Protein AF-A0A7C2XL46-F1 (afdb_monomer_lite)

pLDDT: mean 77.71, std 15.62, range [38.38, 93.62]

Structure (mmCIF, N/CA/C/O backbone):
data_AF-A0A7C2XL46-F1
#
_entry.id   AF-A0A7C2XL46-F1
#
loop_
_atom_site.group_PDB
_atom_site.id
_atom_site.type_symbol
_atom_site.label_atom_id
_atom_site.label_alt_id
_atom_site.label_comp_id
_atom_site.label_asym_id
_atom_site.label_entity_id
_atom_site.label_seq_id
_atom_site.pdbx_PDB_ins_code
_atom_site.Cartn_x
_atom_site.Cartn_y
_atom_site.Cartn_z
_atom_site.occupancy
_atom_site.B_iso_or_equiv
_atom_site.auth_seq_id
_atom_site.auth_comp_id
_atom_site.auth_asym_id
_atom_site.auth_atom_id
_atom_site.pdbx_PDB_model_num
ATOM 1 N N . MET A 1 1 ? 2.179 -7.484 9.267 1.00 72.44 1 MET A N 1
ATOM 2 C CA . MET A 1 1 ? 2.490 -7.123 7.868 1.00 72.44 1 MET A CA 1
ATOM 3 C C . MET A 1 1 ? 1.185 -7.055 7.101 1.00 72.44 1 MET A C 1
ATOM 5 O O . MET A 1 1 ? 0.339 -7.907 7.351 1.00 72.44 1 MET A O 1
ATOM 9 N N . LEU A 1 2 ? 0.996 -6.052 6.242 1.00 82.69 2 LEU A N 1
ATOM 10 C CA . LEU A 1 2 ? -0.116 -6.043 5.290 1.00 82.69 2 LEU A CA 1
ATOM 11 C C . LEU A 1 2 ? 0.367 -6.663 3.980 1.00 82.69 2 LEU A C 1
ATOM 13 O O . LEU A 1 2 ? 1.384 -6.235 3.435 1.00 82.69 2 LEU A O 1
ATOM 17 N N . GLU A 1 3 ? -0.357 -7.671 3.504 1.00 84.81 3 GLU A N 1
ATOM 18 C CA . GLU A 1 3 ? -0.112 -8.288 2.203 1.00 84.81 3 GLU A CA 1
ATOM 19 C C . GLU A 1 3 ? -0.846 -7.494 1.116 1.00 84.81 3 GLU A C 1
ATOM 21 O O . GLU A 1 3 ? -2.031 -7.182 1.250 1.00 84.81 3 GLU A O 1
ATOM 26 N N . VAL A 1 4 ? -0.137 -7.172 0.038 1.00 80.56 4 VAL A N 1
ATOM 27 C CA . VAL A 1 4 ? -0.6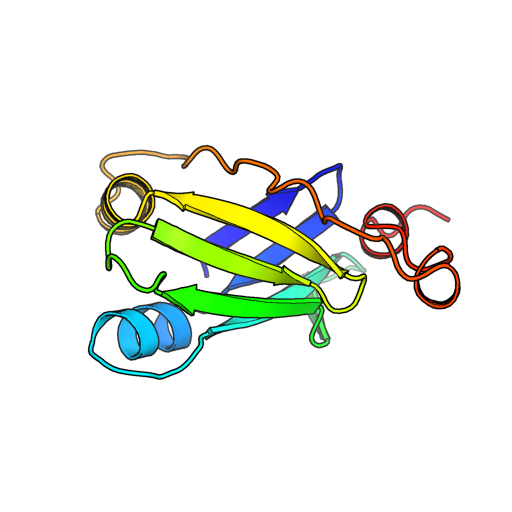52 -6.434 -1.114 1.00 80.56 4 VAL A CA 1
ATOM 28 C C . VAL A 1 4 ? -0.513 -7.330 -2.340 1.00 80.56 4 VAL A C 1
ATOM 30 O O . VAL A 1 4 ? 0.596 -7.627 -2.778 1.00 80.56 4 VAL A O 1
ATOM 33 N N . ARG A 1 5 ? -1.644 -7.783 -2.888 1.00 82.56 5 ARG A N 1
ATOM 34 C CA . ARG A 1 5 ? -1.681 -8.632 -4.087 1.00 82.56 5 ARG A CA 1
ATOM 35 C C . ARG A 1 5 ? -2.066 -7.806 -5.300 1.00 82.56 5 ARG A C 1
ATOM 37 O O . ARG A 1 5 ? -3.175 -7.280 -5.351 1.00 82.56 5 ARG A O 1
ATOM 44 N N . ILE A 1 6 ? -1.165 -7.711 -6.272 1.00 78.25 6 ILE A N 1
ATOM 45 C CA . ILE A 1 6 ? -1.356 -6.915 -7.489 1.00 78.25 6 ILE A CA 1
ATOM 46 C C . ILE A 1 6 ? -0.871 -7.738 -8.682 1.00 78.25 6 ILE A C 1
ATOM 48 O O . ILE A 1 6 ? 0.268 -8.190 -8.679 1.00 78.25 6 ILE A O 1
ATOM 52 N N . HIS A 1 7 ? -1.731 -7.953 -9.685 1.00 74.38 7 HIS A N 1
ATOM 53 C CA . HIS A 1 7 ? -1.422 -8.693 -10.924 1.00 74.38 7 HIS A CA 1
ATOM 54 C C . HIS A 1 7 ? -0.585 -9.980 -10.728 1.00 74.38 7 HIS A C 1
ATOM 56 O O . HIS A 1 7 ? 0.322 -10.266 -11.503 1.00 74.38 7 HIS A O 1
ATOM 62 N N . GLY A 1 8 ? -0.877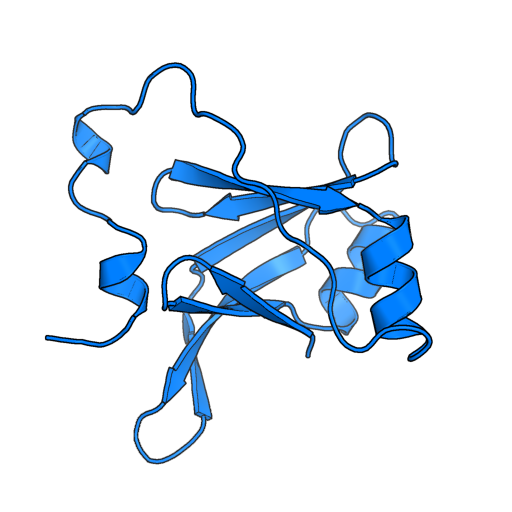 -10.760 -9.680 1.00 68.00 8 GLY A N 1
ATOM 63 C CA . GLY A 1 8 ? -0.183 -12.021 -9.378 1.00 68.00 8 GLY A CA 1
ATOM 64 C C . GLY A 1 8 ? 1.103 -11.888 -8.553 1.00 68.00 8 GLY A C 1
ATOM 65 O O . GLY A 1 8 ? 1.584 -12.891 -8.033 1.00 68.00 8 GLY A O 1
ATOM 66 N N . ALA A 1 9 ? 1.628 -10.678 -8.348 1.00 73.12 9 ALA A N 1
ATOM 67 C CA . ALA A 1 9 ? 2.715 -10.436 -7.409 1.00 73.12 9 ALA A CA 1
ATOM 68 C C . ALA A 1 9 ? 2.190 -10.311 -5.974 1.00 73.12 9 ALA A C 1
ATOM 70 O O . ALA A 1 9 ? 1.149 -9.693 -5.723 1.00 73.12 9 ALA A O 1
ATOM 71 N N . THR A 1 10 ? 2.944 -10.873 -5.026 1.00 82.75 10 THR A N 1
ATOM 72 C CA . THR A 1 10 ? 2.679 -10.723 -3.592 1.00 82.75 10 THR A CA 1
ATOM 73 C C . THR A 1 10 ? 3.716 -9.784 -2.992 1.00 82.75 10 THR A C 1
ATOM 75 O O . THR A 1 10 ? 4.906 -10.094 -2.910 1.00 82.75 10 THR A O 1
ATOM 78 N N . LEU A 1 11 ? 3.251 -8.608 -2.594 1.00 83.56 11 LEU A N 1
ATOM 79 C CA . LEU A 1 11 ? 4.044 -7.565 -1.967 1.00 83.56 11 LEU A CA 1
ATOM 80 C C . LEU A 1 11 ? 3.652 -7.430 -0.493 1.00 83.56 11 LEU A C 1
ATOM 82 O O . LEU A 1 11 ? 2.594 -7.887 -0.056 1.00 83.56 11 LEU A O 1
ATOM 86 N N . ALA A 1 12 ? 4.509 -6.774 0.272 1.00 86.06 12 ALA A N 1
ATOM 87 C CA . ALA A 1 12 ? 4.345 -6.540 1.691 1.00 86.06 12 ALA A CA 1
ATOM 88 C C . ALA A 1 12 ? 4.591 -5.080 2.041 1.00 86.06 12 ALA A C 1
ATOM 90 O O . ALA A 1 12 ? 5.525 -4.461 1.539 1.00 86.06 12 ALA A O 1
ATOM 91 N N . ILE A 1 13 ? 3.801 -4.567 2.979 1.00 88.44 13 ILE A N 1
ATOM 92 C CA . ILE A 1 13 ? 4.109 -3.334 3.702 1.00 88.44 13 ILE A CA 1
ATOM 93 C C . ILE A 1 13 ? 4.186 -3.680 5.187 1.00 88.44 13 ILE A C 1
ATOM 95 O O . ILE A 1 13 ? 3.297 -4.344 5.746 1.00 88.44 13 ILE A O 1
ATOM 99 N N . ARG A 1 14 ? 5.268 -3.257 5.845 1.00 86.81 14 ARG A N 1
ATOM 100 C CA . ARG A 1 14 ? 5.421 -3.449 7.289 1.00 86.81 14 ARG A CA 1
ATOM 101 C C . ARG A 1 14 ? 4.391 -2.614 8.031 1.00 86.81 14 ARG A C 1
ATOM 103 O O . ARG A 1 14 ? 4.068 -1.496 7.644 1.00 86.81 14 ARG A O 1
ATOM 110 N N . TYR A 1 15 ? 3.853 -3.184 9.104 1.00 85.56 15 TYR A N 1
ATOM 111 C CA . TYR A 1 15 ? 2.824 -2.499 9.879 1.00 85.56 15 TYR A CA 1
ATOM 112 C C . TYR A 1 15 ? 3.385 -1.259 10.585 1.00 85.56 15 TYR A C 1
ATOM 114 O O . TYR A 1 15 ? 2.719 -0.233 10.608 1.00 85.56 15 TYR A O 1
ATOM 122 N N . GLU A 1 16 ? 4.613 -1.339 11.104 1.00 85.69 16 GLU A N 1
ATOM 123 C CA . GLU A 1 16 ? 5.303 -0.215 11.749 1.00 85.69 16 GLU A CA 1
ATOM 124 C C . GLU A 1 16 ? 5.491 0.972 10.792 1.00 85.69 16 GLU A C 1
ATOM 126 O O . GLU A 1 16 ? 5.006 2.060 11.092 1.00 85.69 16 GLU A O 1
ATOM 131 N N . ASP A 1 17 ? 6.052 0.738 9.599 1.00 87.25 17 ASP A N 1
ATOM 132 C CA . ASP A 1 17 ? 6.229 1.750 8.553 1.00 87.25 17 ASP A CA 1
ATOM 133 C C . ASP A 1 17 ? 4.891 2.384 8.155 1.00 87.25 17 ASP A C 1
ATOM 135 O O . ASP A 1 17 ? 4.782 3.594 7.951 1.00 87.25 17 ASP A O 1
ATOM 139 N N . LEU A 1 18 ? 3.842 1.561 8.055 1.00 86.25 18 LEU A N 1
ATOM 140 C CA . LEU A 1 18 ? 2.506 2.036 7.731 1.00 86.25 18 LEU A CA 1
ATOM 141 C C . LEU A 1 18 ? 1.960 2.943 8.840 1.00 86.25 18 LEU A C 1
ATOM 143 O O . LEU A 1 18 ? 1.464 4.026 8.545 1.00 86.25 18 LEU A O 1
ATOM 147 N N . VAL A 1 19 ? 2.058 2.539 10.108 1.00 86.19 19 VAL A N 1
ATOM 148 C CA . VAL A 1 19 ? 1.601 3.347 11.251 1.00 86.19 19 VAL A CA 1
ATOM 149 C C . VAL A 1 19 ? 2.390 4.649 11.358 1.00 86.19 19 VAL A C 1
ATOM 151 O O . VAL A 1 19 ? 1.788 5.703 11.585 1.00 86.19 19 VAL A O 1
ATOM 154 N N . GLU A 1 20 ? 3.704 4.605 11.147 1.00 86.88 20 GLU A N 1
ATOM 155 C CA . GLU A 1 20 ? 4.560 5.788 11.140 1.00 86.88 20 GLU A CA 1
ATOM 156 C C . GLU A 1 20 ? 4.130 6.762 10.036 1.00 86.88 20 GLU A C 1
ATOM 158 O O . GLU A 1 20 ? 3.806 7.920 10.315 1.00 86.88 20 GLU A O 1
ATOM 163 N N . MET A 1 21 ? 4.003 6.281 8.796 1.00 88.44 21 MET A N 1
ATOM 164 C CA . MET A 1 21 ? 3.507 7.072 7.667 1.00 88.44 21 MET A CA 1
ATOM 165 C C . MET A 1 21 ? 2.109 7.654 7.940 1.00 88.44 21 MET A C 1
ATOM 167 O O . MET A 1 21 ? 1.804 8.801 7.597 1.00 88.44 21 MET A O 1
ATOM 171 N N . LEU A 1 22 ? 1.224 6.888 8.581 1.00 83.12 22 LEU A N 1
ATOM 172 C CA . LEU A 1 22 ? -0.113 7.366 8.922 1.00 83.12 22 LEU A CA 1
ATOM 173 C C . LEU A 1 22 ? -0.101 8.454 9.999 1.00 83.12 22 LEU A C 1
ATOM 175 O O . LEU A 1 22 ? -0.967 9.334 9.935 1.00 83.12 22 LEU A O 1
ATOM 179 N N . SER A 1 23 ? 0.879 8.431 10.901 1.00 84.19 23 SER A N 1
ATOM 180 C CA . SER A 1 23 ? 1.032 9.361 12.029 1.00 84.19 23 SER A CA 1
ATOM 181 C C . SER A 1 23 ? 1.809 10.639 11.690 1.00 84.19 23 SER A C 1
ATOM 183 O O . SER A 1 23 ? 1.906 11.527 12.531 1.00 84.19 23 SER A O 1
ATOM 185 N N . GLY A 1 24 ? 2.325 10.769 10.464 1.00 79.19 24 GLY A N 1
ATOM 186 C CA . GLY A 1 24 ? 3.066 11.955 10.011 1.00 79.19 24 GLY A CA 1
ATOM 187 C C . GLY A 1 24 ? 4.381 11.647 9.296 1.00 79.19 24 GLY A C 1
ATOM 188 O O . GLY A 1 24 ? 5.027 12.570 8.808 1.00 79.19 24 GLY A O 1
ATOM 189 N N . GLY A 1 25 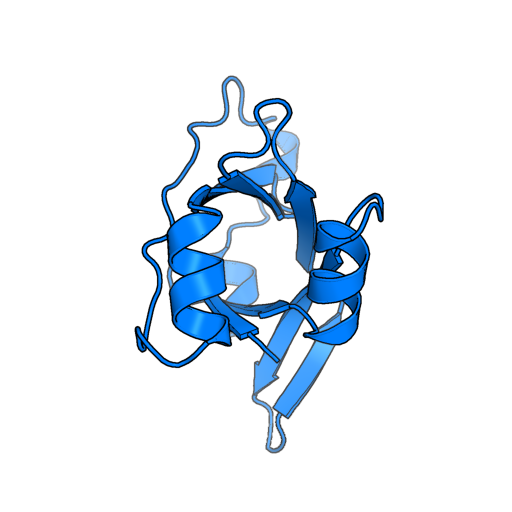? 4.766 10.371 9.212 1.00 82.38 25 GLY A N 1
ATOM 190 C CA . GLY A 1 25 ? 5.903 9.915 8.419 1.00 82.38 25 GLY A CA 1
ATOM 191 C C . GLY A 1 25 ? 5.712 10.123 6.912 1.00 82.38 25 GLY A C 1
ATOM 192 O O . GLY A 1 25 ? 4.608 10.352 6.413 1.00 82.38 25 GLY A O 1
ATOM 193 N N . ILE A 1 26 ? 6.822 10.038 6.177 1.00 80.00 26 ILE A N 1
ATOM 194 C CA . ILE A 1 26 ? 6.902 10.453 4.766 1.00 80.00 26 ILE A CA 1
ATOM 195 C C . ILE A 1 26 ? 6.461 9.334 3.808 1.00 80.00 26 ILE A C 1
ATOM 197 O O . ILE A 1 26 ? 5.784 9.597 2.810 1.00 80.00 26 ILE A O 1
ATOM 201 N N . ALA A 1 27 ? 6.865 8.093 4.082 1.00 88.69 27 ALA A N 1
ATOM 202 C CA . ALA A 1 27 ? 6.604 6.939 3.229 1.00 88.69 27 ALA A CA 1
ATOM 203 C C . ALA A 1 27 ? 6.774 5.629 4.007 1.00 88.69 27 ALA A C 1
ATOM 205 O O . ALA A 1 27 ? 7.564 5.569 4.944 1.00 88.69 27 ALA A O 1
ATOM 206 N N . ALA A 1 28 ? 6.087 4.581 3.566 1.00 91.00 28 ALA A N 1
ATOM 207 C CA . ALA A 1 28 ? 6.294 3.207 4.000 1.00 91.00 28 ALA A CA 1
ATOM 208 C C . ALA A 1 28 ? 6.942 2.387 2.876 1.00 91.00 28 ALA A C 1
ATOM 210 O O . ALA A 1 28 ? 6.660 2.607 1.695 1.00 91.00 28 ALA A O 1
ATOM 211 N N . ARG A 1 29 ? 7.810 1.430 3.215 1.00 90.44 29 ARG A N 1
ATOM 212 C CA . ARG A 1 29 ? 8.454 0.579 2.206 1.00 90.44 29 ARG A CA 1
ATOM 213 C C . ARG A 1 29 ? 7.487 -0.490 1.713 1.00 90.44 29 ARG A C 1
ATOM 215 O O . ARG A 1 29 ? 6.801 -1.135 2.503 1.00 90.44 29 ARG A O 1
ATOM 222 N N . VAL A 1 30 ? 7.474 -0.696 0.399 1.00 88.31 30 VAL A N 1
ATOM 223 C CA . VAL A 1 30 ? 6.790 -1.821 -0.240 1.00 88.31 30 VAL A CA 1
ATOM 224 C C . VAL A 1 30 ? 7.863 -2.821 -0.622 1.00 88.31 30 VAL A C 1
ATOM 226 O O . VAL A 1 30 ? 8.788 -2.494 -1.366 1.00 88.31 30 VAL A O 1
ATOM 229 N N . GLU A 1 31 ? 7.772 -4.032 -0.099 1.00 87.56 31 GLU A N 1
ATOM 230 C CA . GLU A 1 31 ? 8.790 -5.065 -0.250 1.00 87.56 31 GLU A CA 1
ATOM 231 C C . GLU A 1 31 ? 8.212 -6.285 -0.973 1.00 87.56 31 GLU A C 1
ATOM 233 O O . GLU A 1 31 ? 7.018 -6.569 -0.885 1.00 87.56 31 GLU A O 1
ATOM 238 N N . ARG A 1 32 ? 9.046 -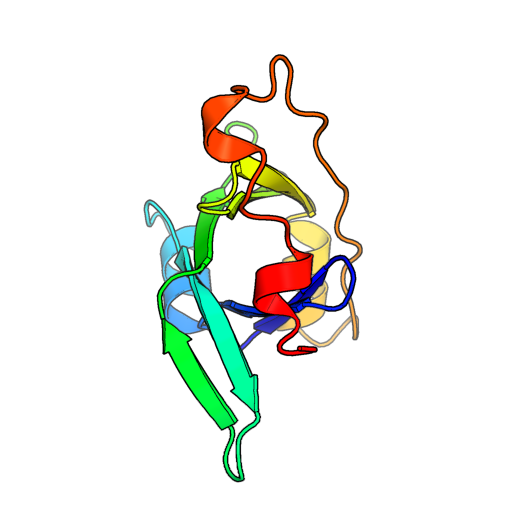7.013 -1.718 1.00 80.88 32 ARG A N 1
ATOM 239 C CA . ARG A 1 32 ? 8.637 -8.284 -2.331 1.00 80.88 32 ARG A CA 1
ATOM 240 C C . ARG A 1 32 ? 8.539 -9.356 -1.251 1.00 80.88 32 ARG A C 1
ATOM 242 O O . ARG A 1 32 ? 9.451 -9.465 -0.432 1.00 80.88 32 ARG A O 1
ATOM 249 N N . ILE A 1 33 ? 7.502 -10.186 -1.288 1.00 75.25 33 ILE A N 1
ATOM 250 C CA . ILE A 1 33 ? 7.507 -11.448 -0.543 1.00 75.25 33 ILE A CA 1
ATOM 251 C C . ILE A 1 33 ? 7.982 -12.533 -1.506 1.00 75.25 33 ILE A C 1
ATOM 253 O O . ILE A 1 33 ? 7.263 -12.910 -2.429 1.00 75.25 33 ILE A O 1
ATOM 257 N N . GLY A 1 34 ? 9.210 -13.011 -1.316 1.00 63.25 34 GLY A N 1
ATOM 258 C CA . GLY A 1 34 ? 9.704 -14.194 -2.008 1.00 63.25 34 GLY A CA 1
ATOM 259 C C . GLY A 1 34 ? 9.278 -15.441 -1.244 1.00 63.25 34 GLY A C 1
ATOM 260 O O . GLY A 1 34 ? 9.549 -15.557 -0.050 1.00 63.25 34 GLY A O 1
ATOM 261 N N . ARG A 1 35 ? 8.627 -16.389 -1.922 1.00 57.28 35 ARG A N 1
ATOM 262 C CA . ARG A 1 35 ? 8.370 -17.726 -1.375 1.00 57.28 35 ARG A CA 1
ATOM 263 C C . ARG A 1 35 ? 9.379 -18.693 -1.968 1.00 57.28 35 ARG A C 1
ATOM 265 O O . ARG A 1 35 ? 9.147 -19.233 -3.042 1.00 57.28 35 ARG A O 1
ATOM 272 N N . ASN A 1 36 ? 10.492 -18.917 -1.275 1.00 46.53 36 ASN A N 1
ATOM 273 C CA . ASN A 1 36 ? 11.366 -20.044 -1.591 1.00 46.53 36 ASN A CA 1
ATOM 274 C C . ASN A 1 36 ? 11.679 -20.788 -0.292 1.00 46.53 36 ASN A C 1
ATOM 276 O O . ASN A 1 36 ? 12.495 -20.325 0.496 1.00 46.53 36 ASN A O 1
ATOM 280 N N . TRP A 1 37 ? 10.959 -21.890 -0.044 1.00 44.00 37 TRP A N 1
ATOM 281 C CA . TRP A 1 37 ? 11.009 -22.782 1.136 1.00 44.00 37 TRP A CA 1
ATOM 282 C C . TRP A 1 37 ? 10.798 -22.146 2.536 1.00 44.00 37 TRP A C 1
ATOM 284 O O . TRP A 1 37 ? 10.400 -22.849 3.460 1.00 44.00 37 TRP A O 1
ATOM 294 N N . MET A 1 38 ? 10.948 -20.827 2.680 1.00 52.50 38 MET A N 1
ATOM 295 C CA . MET A 1 38 ? 10.524 -19.949 3.777 1.00 52.50 38 MET A CA 1
ATOM 296 C C . MET A 1 38 ? 10.127 -18.588 3.171 1.00 52.50 38 MET A C 1
ATOM 298 O O . MET A 1 38 ? 10.705 -18.174 2.164 1.00 52.50 38 MET A O 1
ATOM 302 N N . ASP A 1 39 ? 9.148 -17.884 3.751 1.00 56.25 39 ASP A N 1
ATOM 303 C CA . ASP A 1 39 ? 8.841 -16.501 3.354 1.00 56.25 39 ASP A CA 1
ATOM 304 C C . ASP A 1 39 ? 10.038 -15.599 3.700 1.00 56.25 39 ASP A C 1
ATOM 306 O O . ASP A 1 39 ? 10.373 -15.420 4.873 1.00 56.25 39 ASP A O 1
ATOM 310 N N . TYR A 1 40 ? 10.688 -15.024 2.685 1.00 61.25 40 TYR A N 1
ATOM 311 C CA . TYR A 1 40 ? 11.741 -14.027 2.870 1.00 61.25 40 TYR A CA 1
ATOM 312 C C . TYR A 1 40 ? 11.381 -12.719 2.172 1.00 61.25 40 TYR A C 1
ATOM 314 O O . TYR A 1 40 ? 10.706 -12.683 1.140 1.00 61.25 40 TYR A O 1
ATOM 322 N N . ILE A 1 41 ? 11.850 -11.612 2.744 1.00 65.00 41 ILE A N 1
ATOM 323 C CA . ILE A 1 41 ? 11.661 -10.291 2.154 1.00 65.00 41 ILE A CA 1
ATOM 324 C C . ILE A 1 41 ? 12.657 -10.136 0.999 1.00 65.00 41 ILE A C 1
ATOM 326 O O . ILE A 1 41 ? 13.857 -9.969 1.204 1.00 65.00 41 ILE A O 1
ATOM 330 N N . GLY A 1 42 ? 12.146 -10.226 -0.229 1.00 63.59 42 GLY A N 1
ATOM 331 C CA . GLY A 1 42 ? 12.899 -10.295 -1.485 1.00 63.59 42 GLY A CA 1
ATOM 332 C C . GLY A 1 42 ? 13.412 -8.952 -2.015 1.00 63.59 42 GLY A C 1
ATOM 333 O O . GLY A 1 42 ? 13.695 -8.841 -3.206 1.00 63.59 42 GLY A O 1
ATOM 334 N N . GLY A 1 43 ? 13.510 -7.930 -1.161 1.00 75.31 43 GLY A N 1
ATOM 335 C CA . GLY A 1 43 ? 14.001 -6.592 -1.507 1.00 75.31 43 GLY A CA 1
ATOM 336 C C . GLY A 1 43 ? 12.907 -5.543 -1.749 1.00 75.31 43 GLY A C 1
ATOM 337 O O . GLY A 1 43 ? 11.711 -5.841 -1.774 1.00 75.31 43 GLY A O 1
ATOM 338 N N . LEU A 1 44 ? 13.335 -4.284 -1.900 1.00 83.19 44 LEU A N 1
ATOM 339 C CA . LEU A 1 44 ? 12.457 -3.127 -2.104 1.00 83.19 44 LEU A CA 1
ATOM 340 C C . LEU A 1 44 ? 11.751 -3.214 -3.468 1.00 83.19 44 LEU A C 1
ATOM 342 O O . LEU A 1 44 ? 12.399 -3.230 -4.512 1.00 83.19 44 LEU A O 1
ATOM 346 N N . ALA A 1 45 ? 10.421 -3.237 -3.451 1.00 85.31 45 ALA A N 1
ATOM 347 C CA . ALA A 1 45 ? 9.562 -3.219 -4.633 1.00 85.31 45 ALA A CA 1
ATOM 348 C C . ALA A 1 45 ? 9.028 -1.819 -4.962 1.00 85.31 45 ALA A C 1
ATOM 350 O O . ALA A 1 45 ? 8.656 -1.563 -6.106 1.00 85.31 45 ALA A O 1
ATOM 351 N N . GLY A 1 46 ? 8.980 -0.920 -3.979 1.00 89.75 46 GLY A N 1
ATOM 352 C CA . GLY A 1 46 ? 8.424 0.416 -4.146 1.00 89.75 46 GLY A CA 1
ATOM 353 C C . GLY A 1 46 ? 8.246 1.159 -2.831 1.00 89.75 46 GLY A C 1
ATOM 354 O O . GLY A 1 46 ? 8.759 0.751 -1.786 1.00 89.75 46 GLY A O 1
ATOM 355 N N . LEU A 1 47 ? 7.482 2.243 -2.891 1.00 92.25 47 LEU A N 1
ATOM 356 C CA . LEU A 1 47 ? 7.112 3.059 -1.743 1.00 92.25 47 LEU A CA 1
ATOM 357 C C . LEU A 1 47 ? 5.599 3.241 -1.700 1.00 92.25 47 LEU A C 1
ATOM 359 O O . LEU A 1 47 ? 4.942 3.375 -2.727 1.00 92.25 47 LEU A O 1
ATOM 363 N N . ALA A 1 48 ? 5.058 3.266 -0.491 1.00 92.81 48 ALA A N 1
ATOM 364 C CA . ALA A 1 48 ? 3.695 3.666 -0.218 1.00 92.81 48 ALA A CA 1
ATOM 365 C C . ALA A 1 48 ? 3.713 5.035 0.465 1.00 92.81 48 ALA A C 1
ATOM 367 O O . ALA A 1 48 ? 4.515 5.269 1.366 1.00 92.81 48 ALA A O 1
ATOM 368 N N . GLN A 1 49 ? 2.849 5.951 0.042 1.00 92.81 49 GLN A N 1
ATOM 369 C CA . GLN A 1 49 ? 2.790 7.315 0.560 1.00 92.81 49 GLN A CA 1
ATOM 370 C C . GLN A 1 49 ? 1.351 7.773 0.723 1.00 92.81 49 GLN A C 1
ATOM 372 O O . GLN A 1 49 ? 0.463 7.408 -0.046 1.00 92.81 49 GLN A O 1
ATOM 377 N N . LYS A 1 50 ? 1.100 8.634 1.707 1.00 91.62 50 LYS A N 1
ATOM 378 C CA . LYS A 1 50 ? -0.213 9.260 1.843 1.00 91.62 50 LYS A CA 1
ATOM 379 C C . LYS A 1 50 ? -0.426 10.243 0.685 1.00 91.62 50 LYS A C 1
ATOM 381 O O . LYS A 1 50 ? 0.422 11.080 0.391 1.00 91.62 50 LYS A O 1
ATOM 386 N N . SER A 1 51 ? -1.578 10.149 0.031 1.00 89.81 51 SER A N 1
ATOM 387 C CA . SER A 1 51 ? -1.993 11.107 -0.996 1.00 89.81 51 SER A CA 1
ATOM 388 C C . SER A 1 51 ? -2.087 12.529 -0.430 1.00 89.81 51 SER A C 1
ATOM 390 O O . SER A 1 51 ? -2.376 12.727 0.751 1.00 89.81 51 SER A O 1
ATOM 392 N N . LYS A 1 52 ? -1.939 13.541 -1.295 1.00 86.12 52 LYS A N 1
ATOM 393 C CA . LYS A 1 52 ? -2.039 14.963 -0.912 1.00 86.12 52 LYS A CA 1
ATOM 394 C C . LYS A 1 52 ? -3.375 15.322 -0.244 1.00 86.12 52 LYS A C 1
ATOM 396 O O . LYS A 1 52 ? -3.417 16.208 0.600 1.00 86.12 52 LYS A O 1
ATOM 401 N N . SER A 1 53 ? -4.463 14.641 -0.611 1.00 86.69 53 SER A N 1
ATOM 402 C CA . SER A 1 53 ? -5.786 14.838 -0.001 1.00 86.69 53 SER A CA 1
ATOM 403 C C . SER A 1 53 ? -5.937 14.156 1.362 1.00 86.69 53 SER A C 1
ATOM 405 O O . SER A 1 53 ? -6.924 14.394 2.053 1.00 86.69 53 SER A O 1
ATOM 407 N N . GLY A 1 54 ? -5.010 13.266 1.729 1.00 87.06 54 GLY A N 1
ATOM 408 C CA . GLY A 1 54 ? -5.082 12.443 2.933 1.00 87.06 54 GLY A CA 1
ATOM 409 C C . GLY A 1 54 ? -6.103 11.305 2.868 1.00 87.06 54 GLY A C 1
ATOM 410 O O . GLY A 1 54 ? -6.252 10.586 3.850 1.00 87.06 54 GLY A O 1
ATOM 411 N N . LYS A 1 55 ? -6.808 11.125 1.743 1.00 90.69 55 LYS A N 1
ATOM 412 C CA . LYS A 1 55 ? -7.917 10.158 1.616 1.00 90.69 55 LYS A CA 1
ATOM 413 C C . LYS A 1 55 ? -7.488 8.783 1.113 1.00 90.69 55 LYS A C 1
ATOM 415 O O . LYS A 1 55 ? -8.228 7.818 1.273 1.00 90.69 55 LYS A O 1
ATOM 420 N N . ALA A 1 56 ? -6.309 8.694 0.515 1.00 92.75 56 ALA A N 1
ATOM 421 C CA . ALA A 1 56 ? -5.772 7.474 -0.069 1.00 92.75 56 ALA A CA 1
ATOM 422 C C . ALA A 1 56 ? -4.288 7.290 0.258 1.00 92.75 56 ALA A C 1
ATOM 424 O O . ALA A 1 56 ? -3.595 8.251 0.615 1.00 92.75 56 ALA A O 1
ATOM 425 N N . ILE A 1 57 ? -3.821 6.058 0.102 1.00 92.62 57 ILE A N 1
ATOM 426 C CA . ILE A 1 57 ? -2.415 5.674 0.091 1.00 92.62 57 ILE A CA 1
ATOM 427 C C . ILE A 1 57 ? -2.066 5.337 -1.357 1.00 92.62 57 ILE A C 1
ATOM 429 O O . ILE A 1 57 ? -2.708 4.488 -1.971 1.00 92.62 57 ILE A O 1
ATOM 433 N N . ASN A 1 58 ? -1.071 6.026 -1.895 1.00 93.25 58 ASN A N 1
ATOM 434 C CA . ASN A 1 58 ? -0.509 5.769 -3.211 1.00 93.25 58 ASN A CA 1
ATOM 435 C C . ASN A 1 58 ? 0.649 4.790 -3.062 1.00 93.25 58 ASN A C 1
ATOM 437 O O . ASN A 1 58 ? 1.425 4.903 -2.119 1.00 93.25 58 ASN A O 1
ATOM 441 N N . ILE A 1 59 ? 0.738 3.830 -3.969 1.00 92.00 59 ILE A N 1
ATOM 442 C CA . ILE A 1 59 ? 1.769 2.802 -4.012 1.00 92.00 59 ILE A CA 1
ATOM 443 C C . ILE A 1 59 ? 2.486 2.977 -5.346 1.00 92.00 59 ILE A C 1
ATOM 445 O O . ILE A 1 59 ? 1.916 2.700 -6.400 1.00 92.00 59 ILE A O 1
ATOM 449 N N . ASP A 1 60 ? 3.725 3.444 -5.289 1.00 90.94 60 ASP A N 1
ATOM 450 C CA . ASP A 1 60 ? 4.592 3.656 -6.440 1.00 90.94 60 ASP A CA 1
ATOM 451 C C . ASP A 1 60 ? 5.638 2.542 -6.467 1.00 90.94 60 ASP A C 1
ATOM 453 O O . ASP A 1 60 ? 6.506 2.451 -5.591 1.00 90.94 60 ASP A O 1
ATOM 457 N N . LEU A 1 61 ? 5.549 1.665 -7.464 1.00 87.44 61 LEU A N 1
ATOM 458 C CA . LEU A 1 61 ? 6.504 0.579 -7.636 1.00 87.44 61 LEU A CA 1
ATOM 459 C C . LEU A 1 61 ? 7.723 1.042 -8.439 1.00 87.44 61 LEU A C 1
ATOM 461 O O . LEU A 1 61 ? 7.637 1.916 -9.301 1.00 87.44 61 LEU A O 1
ATOM 465 N N . VAL A 1 62 ? 8.875 0.408 -8.210 1.00 84.19 62 VAL A N 1
ATOM 466 C CA . VAL A 1 62 ? 10.121 0.707 -8.947 1.00 84.19 62 VAL A CA 1
ATOM 467 C C . VAL A 1 62 ? 10.030 0.382 -10.444 1.00 84.19 62 VAL A C 1
ATOM 469 O O . VAL A 1 62 ? 10.857 0.849 -11.224 1.00 84.19 62 VAL A O 1
ATOM 472 N N . CYS A 1 63 ? 9.040 -0.417 -10.850 1.00 75.44 63 CYS A N 1
ATOM 473 C CA . CYS A 1 63 ? 8.683 -0.661 -12.246 1.00 75.44 63 CYS A CA 1
ATOM 474 C C . CYS A 1 63 ? 7.840 0.455 -12.883 1.00 75.44 63 CYS A C 1
ATOM 476 O O . CYS A 1 63 ? 7.437 0.335 -14.033 1.00 75.44 63 CYS A O 1
ATOM 478 N N . GLY A 1 64 ? 7.538 1.532 -12.158 1.00 81.19 64 GLY A N 1
ATOM 479 C CA . GLY A 1 64 ? 6.726 2.636 -12.669 1.00 81.19 64 GLY A CA 1
ATOM 480 C C . GLY A 1 64 ? 5.219 2.365 -12.692 1.00 81.19 64 GLY A C 1
ATOM 481 O O . GLY A 1 64 ? 4.458 3.266 -13.056 1.00 81.19 64 GLY A O 1
ATOM 482 N N . ASP A 1 65 ? 4.776 1.175 -12.281 1.00 84.88 65 ASP A N 1
ATOM 483 C CA . ASP A 1 65 ? 3.362 0.915 -12.032 1.00 84.88 65 ASP A CA 1
ATOM 484 C C . ASP A 1 65 ? 2.919 1.621 -10.747 1.00 84.88 65 ASP A C 1
ATOM 486 O O . ASP A 1 65 ? 3.642 1.664 -9.743 1.00 84.88 65 ASP A O 1
ATOM 490 N N . ARG A 1 66 ? 1.715 2.193 -10.796 1.00 89.00 66 ARG A N 1
ATOM 491 C CA . ARG A 1 66 ? 1.155 3.003 -9.719 1.00 89.00 66 ARG A CA 1
ATOM 492 C C . ARG A 1 66 ? -0.208 2.492 -9.323 1.00 89.00 66 ARG A C 1
ATOM 494 O O . ARG A 1 66 ? -1.068 2.249 -10.166 1.00 89.00 66 ARG A O 1
ATOM 501 N N . PHE A 1 67 ? -0.423 2.420 -8.021 1.00 90.69 67 PHE A N 1
ATOM 502 C CA . PHE A 1 67 ? -1.682 1.982 -7.449 1.00 90.69 67 PHE A CA 1
ATOM 503 C C . PHE A 1 67 ? -2.133 2.928 -6.355 1.00 90.69 67 PHE A C 1
ATOM 505 O O . PHE A 1 67 ? -1.357 3.708 -5.803 1.00 90.69 67 PHE A O 1
ATOM 512 N N . THR A 1 68 ? -3.412 2.859 -6.029 1.00 92.69 68 THR A N 1
ATOM 513 C CA . THR A 1 68 ? -3.992 3.623 -4.940 1.00 92.69 68 THR A CA 1
ATOM 514 C C . THR A 1 68 ? -5.002 2.779 -4.181 1.00 92.69 68 THR A C 1
ATOM 516 O O . THR A 1 68 ? -5.688 1.926 -4.746 1.00 92.69 68 THR A O 1
ATOM 519 N N . VAL A 1 69 ? -5.075 3.008 -2.878 1.00 93.06 69 VAL A N 1
ATOM 520 C CA . VAL A 1 69 ? -6.034 2.366 -1.984 1.00 93.06 69 VAL A CA 1
ATOM 521 C C . VAL A 1 69 ? -6.609 3.409 -1.038 1.00 93.06 69 VAL A C 1
ATOM 523 O O . VAL A 1 69 ? -5.895 4.280 -0.534 1.00 93.06 69 VAL A O 1
ATOM 526 N N . SER A 1 70 ? -7.911 3.336 -0.784 1.00 93.62 70 SER A N 1
ATOM 527 C CA . SER A 1 70 ? -8.584 4.228 0.158 1.00 93.62 70 SER A CA 1
ATOM 528 C C . SER A 1 70 ? -8.009 4.065 1.563 1.00 93.62 70 SER A C 1
ATOM 530 O O . SER A 1 70 ? -7.898 2.953 2.081 1.00 93.62 70 SER A O 1
ATOM 532 N N . LEU A 1 71 ? -7.689 5.181 2.220 1.00 91.06 71 LEU A N 1
ATOM 533 C CA . LEU A 1 71 ? -7.164 5.159 3.584 1.00 91.06 71 LEU A CA 1
ATOM 534 C C . LEU A 1 71 ? -8.183 4.565 4.567 1.00 91.06 71 LEU A C 1
ATOM 536 O O . LEU A 1 71 ? -7.804 3.873 5.509 1.00 91.06 71 LEU A O 1
ATOM 540 N N . GLU A 1 72 ? -9.470 4.825 4.339 1.00 93.00 72 GLU A N 1
ATOM 541 C CA . GLU A 1 72 ? -10.565 4.228 5.106 1.00 93.00 72 GLU A CA 1
ATOM 542 C C . GLU A 1 72 ? -10.538 2.699 5.037 1.00 93.00 72 GLU A C 1
ATOM 544 O O . GLU A 1 72 ? -10.515 2.053 6.079 1.00 93.00 72 GLU A O 1
ATOM 549 N N . SER A 1 73 ? -10.453 2.126 3.835 1.00 91.94 73 SER A N 1
ATOM 550 C CA . SER A 1 73 ? -10.399 0.673 3.649 1.00 91.94 73 SER A CA 1
ATOM 551 C C . SER A 1 73 ? -9.142 0.065 4.276 1.00 91.94 73 SER A C 1
ATOM 553 O O . SER A 1 73 ? -9.208 -0.991 4.896 1.00 91.94 73 SER A O 1
ATOM 555 N N . VAL A 1 74 ? -7.992 0.748 4.201 1.00 89.62 74 VAL A N 1
ATOM 556 C CA . VAL A 1 74 ? -6.773 0.292 4.894 1.00 89.62 74 VAL A CA 1
ATOM 557 C C . VAL A 1 74 ? -6.966 0.289 6.409 1.00 89.62 74 VAL A C 1
ATOM 559 O O . VAL A 1 74 ? -6.595 -0.682 7.066 1.00 89.62 74 VAL A O 1
ATOM 562 N N . ARG A 1 75 ? -7.582 1.334 6.975 1.00 89.75 75 ARG A N 1
ATOM 563 C CA . ARG A 1 75 ? -7.925 1.368 8.404 1.00 89.75 75 ARG A CA 1
ATOM 564 C C . ARG A 1 75 ? -8.893 0.251 8.773 1.00 89.75 75 ARG A C 1
ATOM 566 O O . ARG A 1 75 ? -8.649 -0.438 9.751 1.00 89.75 75 ARG A O 1
ATOM 573 N N . ALA A 1 76 ? -9.922 0.006 7.965 1.00 90.56 76 ALA A N 1
ATOM 574 C CA . ALA A 1 76 ? -10.868 -1.081 8.192 1.00 90.56 76 ALA A CA 1
ATOM 575 C C . ALA A 1 76 ? -10.186 -2.462 8.203 1.00 90.56 76 ALA A C 1
ATOM 577 O O . ALA A 1 76 ? -10.534 -3.301 9.034 1.00 90.56 76 ALA A O 1
ATOM 578 N N . VAL A 1 77 ? -9.179 -2.682 7.351 1.00 89.12 77 VAL A N 1
ATOM 579 C CA . VAL A 1 77 ? -8.355 -3.903 7.369 1.00 89.12 77 VAL A CA 1
ATOM 580 C C . VAL A 1 77 ? -7.479 -3.985 8.623 1.00 89.12 77 VAL A C 1
ATOM 582 O O . VAL A 1 77 ? -7.420 -5.036 9.260 1.00 89.12 77 VAL A O 1
ATOM 585 N N . ILE A 1 78 ? -6.832 -2.886 9.022 1.00 86.88 78 ILE A N 1
ATOM 586 C CA . ILE A 1 78 ? -6.010 -2.822 10.246 1.00 86.88 78 ILE A CA 1
ATOM 587 C C . ILE A 1 78 ? -6.853 -3.102 11.497 1.00 86.88 78 ILE A C 1
ATOM 589 O O . ILE A 1 78 ? -6.471 -3.922 12.333 1.00 86.88 78 ILE A O 1
ATOM 593 N N . ASP A 1 79 ? -8.023 -2.471 11.590 1.00 89.06 79 ASP A N 1
ATOM 594 C CA . ASP A 1 79 ? -9.004 -2.650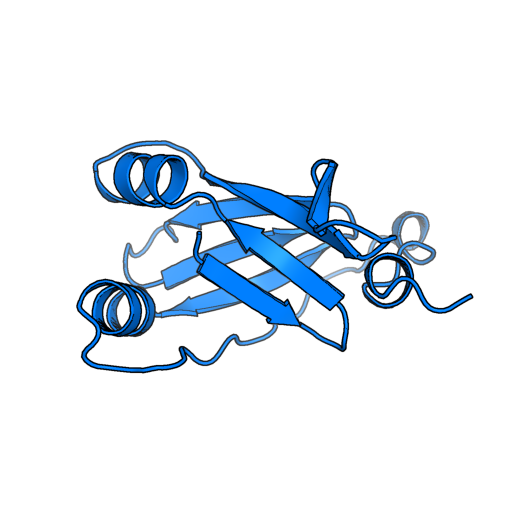 12.664 1.00 89.06 79 ASP A CA 1
ATOM 595 C C . ASP A 1 79 ? -9.738 -4.002 12.585 1.00 89.06 79 ASP A C 1
ATOM 597 O O . ASP A 1 79 ? -10.623 -4.273 13.398 1.00 89.06 79 ASP A O 1
ATOM 601 N N . LYS A 1 80 ? -9.396 -4.861 11.612 1.00 87.81 80 LYS A N 1
ATOM 602 C CA . LYS A 1 80 ? -10.000 -6.184 11.372 1.00 87.81 80 LYS A CA 1
ATOM 603 C C . LYS A 1 80 ? -11.512 -6.147 11.107 1.00 87.81 80 LYS A C 1
ATOM 605 O O . LYS A 1 80 ? -12.192 -7.159 11.272 1.00 87.81 80 LYS A O 1
ATOM 610 N N . LYS A 1 81 ? -12.041 -4.995 10.687 1.00 91.69 81 LYS A N 1
ATOM 611 C CA . LYS A 1 81 ? -13.435 -4.822 10.245 1.00 91.69 81 LYS A CA 1
ATOM 612 C C . LYS A 1 81 ? -13.646 -5.386 8.844 1.00 91.69 81 LYS A C 1
ATOM 614 O O . LYS A 1 81 ? -14.711 -5.918 8.552 1.00 91.69 81 LYS A O 1
ATOM 619 N N . GLU A 1 82 ? -12.615 -5.314 8.009 1.00 90.50 82 GLU A N 1
ATOM 620 C CA . GLU A 1 82 ? -12.578 -5.917 6.681 1.00 90.50 82 GLU A CA 1
ATOM 621 C C . GLU A 1 82 ? -11.387 -6.869 6.553 1.00 90.50 82 GLU A C 1
ATOM 623 O O . GLU A 1 82 ? -10.363 -6.711 7.215 1.00 90.50 82 GLU A O 1
ATOM 628 N N . ARG A 1 83 ? -11.516 -7.883 5.692 1.00 87.62 83 ARG A N 1
ATOM 629 C CA . ARG A 1 83 ? -10.415 -8.821 5.407 1.00 87.62 83 ARG A CA 1
ATOM 630 C C . ARG A 1 83 ? -9.483 -8.315 4.310 1.00 87.62 83 ARG A C 1
ATOM 632 O O . ARG A 1 83 ? -8.315 -8.691 4.283 1.00 87.62 83 ARG A O 1
ATOM 639 N N . HIS A 1 84 ? -10.006 -7.495 3.403 1.00 87.25 84 HIS A N 1
ATOM 640 C CA . HIS A 1 84 ? -9.314 -7.033 2.207 1.00 87.25 84 HIS A CA 1
ATOM 641 C C . HIS A 1 84 ? -9.706 -5.587 1.903 1.00 87.25 84 HIS A C 1
ATOM 643 O O . HIS A 1 84 ? -10.820 -5.179 2.211 1.00 87.25 84 HIS A O 1
ATOM 649 N N . ALA A 1 85 ? -8.806 -4.847 1.258 1.00 89.06 85 ALA A N 1
ATOM 650 C CA . ALA A 1 85 ? -9.078 -3.530 0.697 1.00 89.06 85 ALA A CA 1
ATOM 651 C C . ALA A 1 85 ? -8.819 -3.576 -0.813 1.00 89.06 85 ALA A C 1
ATOM 653 O O . ALA A 1 85 ? -7.810 -4.135 -1.251 1.00 89.06 85 ALA A O 1
ATOM 654 N N . ALA A 1 86 ? -9.729 -3.008 -1.605 1.00 89.19 86 ALA A N 1
ATOM 655 C CA . ALA A 1 86 ? -9.574 -2.958 -3.053 1.00 89.19 86 ALA A CA 1
ATOM 656 C C . ALA A 1 86 ? -8.457 -1.981 -3.443 1.00 89.19 86 ALA A C 1
ATOM 658 O O . ALA A 1 86 ? -8.429 -0.839 -2.985 1.00 89.19 86 ALA A O 1
ATOM 659 N N . VAL A 1 87 ? -7.558 -2.437 -4.311 1.00 89.00 87 VAL A N 1
ATOM 660 C CA . VAL A 1 87 ? -6.466 -1.634 -4.864 1.00 89.00 87 VAL A CA 1
ATOM 661 C C . VAL A 1 87 ? -6.832 -1.258 -6.295 1.00 89.00 87 VAL A C 1
ATOM 663 O O . VAL A 1 87 ? -7.181 -2.127 -7.091 1.00 89.00 87 VAL A O 1
ATOM 666 N N . ALA A 1 88 ? -6.766 0.031 -6.614 1.00 89.25 88 ALA A N 1
ATOM 667 C CA . ALA A 1 88 ? -7.020 0.549 -7.951 1.00 89.25 88 ALA A CA 1
ATOM 668 C C . ALA A 1 88 ? -5.702 0.903 -8.646 1.00 89.25 88 ALA A C 1
ATOM 670 O O . ALA A 1 88 ? -4.800 1.467 -8.028 1.00 89.25 88 ALA A O 1
ATOM 671 N N . GLU A 1 89 ? -5.602 0.597 -9.935 1.00 88.62 89 GLU A N 1
ATOM 672 C CA . GLU A 1 89 ? -4.487 1.032 -10.775 1.00 88.62 89 GLU A CA 1
ATOM 673 C C . GLU A 1 89 ? -4.658 2.511 -11.142 1.00 88.62 89 GLU A C 1
ATOM 675 O O . GLU A 1 89 ? -5.749 2.960 -11.504 1.00 88.62 89 GLU A O 1
ATOM 680 N N . VAL A 1 90 ? -3.577 3.281 -11.033 1.00 85.50 90 VAL A N 1
ATOM 681 C CA . VAL A 1 90 ? -3.536 4.677 -11.466 1.00 85.50 90 VAL A CA 1
ATOM 682 C C . VAL A 1 90 ? -2.875 4.709 -12.843 1.00 85.50 90 VAL A C 1
ATOM 684 O O . VAL A 1 90 ? -1.694 4.377 -12.942 1.00 85.50 90 VAL A O 1
ATOM 687 N N . PRO A 1 91 ? -3.586 5.118 -13.909 1.00 73.06 91 PRO A N 1
ATOM 688 C CA . PRO A 1 91 ? -3.020 5.118 -15.250 1.00 73.06 91 PRO A CA 1
ATOM 689 C C . PRO A 1 91 ? -1.821 6.071 -15.327 1.00 73.06 91 PRO A C 1
ATOM 691 O O . PRO A 1 91 ? -1.947 7.283 -15.139 1.00 73.06 91 PRO A O 1
ATOM 694 N N . SER A 1 92 ? -0.642 5.521 -15.613 1.00 63.47 92 SER A N 1
ATOM 695 C CA . SER A 1 92 ? 0.586 6.294 -15.791 1.00 63.47 92 SER A CA 1
ATOM 696 C C . SER A 1 92 ? 0.534 7.060 -17.117 1.00 63.47 92 SER A C 1
ATOM 698 O O . SER A 1 92 ? 0.649 6.477 -18.196 1.00 63.47 92 SER A O 1
ATOM 700 N N . GLN A 1 93 ? 0.368 8.382 -17.055 1.00 53.78 93 GLN A N 1
ATOM 701 C CA . GLN A 1 93 ? 0.514 9.256 -18.219 1.00 53.78 93 GLN A CA 1
ATOM 702 C C . GLN A 1 93 ? 2.010 9.278 -18.591 1.00 53.78 93 GLN A C 1
ATOM 704 O O . GLN A 1 93 ? 2.822 9.796 -17.834 1.00 53.78 93 GLN A O 1
ATOM 709 N N . ALA A 1 94 ? 2.355 8.654 -19.721 1.00 48.53 94 ALA A N 1
ATOM 710 C CA . ALA A 1 94 ? 3.712 8.334 -20.182 1.00 48.53 94 ALA A CA 1
ATOM 711 C C . ALA A 1 94 ? 4.425 7.229 -19.374 1.00 48.53 94 ALA A C 1
ATOM 713 O O . ALA A 1 94 ? 5.192 7.477 -18.447 1.00 48.53 94 ALA A O 1
ATOM 714 N N . ARG A 1 95 ? 4.223 5.972 -19.795 1.00 51.59 95 ARG A N 1
ATOM 715 C CA . ARG A 1 95 ? 5.202 4.906 -19.547 1.00 51.59 95 ARG A CA 1
ATOM 716 C C . ARG A 1 95 ? 6.500 5.309 -20.238 1.00 51.59 95 ARG A C 1
ATOM 718 O O . ARG A 1 95 ? 6.550 5.331 -21.467 1.00 51.59 95 ARG A O 1
ATOM 725 N N . ASP A 1 96 ? 7.524 5.634 -19.461 1.00 52.12 96 ASP A N 1
ATOM 726 C CA . ASP A 1 96 ? 8.868 5.769 -20.001 1.00 52.12 96 ASP A CA 1
ATOM 727 C C . ASP A 1 96 ? 9.256 4.429 -20.667 1.00 52.12 96 ASP A C 1
ATOM 729 O O . ASP A 1 96 ? 9.197 3.377 -20.017 1.00 52.12 96 ASP A O 1
ATOM 733 N N . PRO A 1 97 ? 9.585 4.413 -21.972 1.00 50.56 97 PRO A N 1
ATOM 734 C CA . PRO A 1 97 ? 9.835 3.176 -22.708 1.00 50.56 97 PRO A CA 1
ATOM 735 C C . PRO A 1 97 ? 11.070 2.415 -22.200 1.00 50.56 97 PRO A C 1
ATOM 737 O O . PRO A 1 97 ? 11.212 1.237 -22.522 1.00 50.56 97 PRO A O 1
ATOM 740 N N . SER A 1 98 ? 11.923 3.035 -21.377 1.00 52.19 98 SER A N 1
ATOM 741 C CA . SER A 1 98 ? 13.079 2.399 -20.730 1.00 52.19 98 SER A CA 1
ATOM 742 C C . SER A 1 98 ? 12.677 1.529 -19.530 1.00 52.19 98 SER A C 1
ATOM 744 O O . SER A 1 98 ? 13.409 0.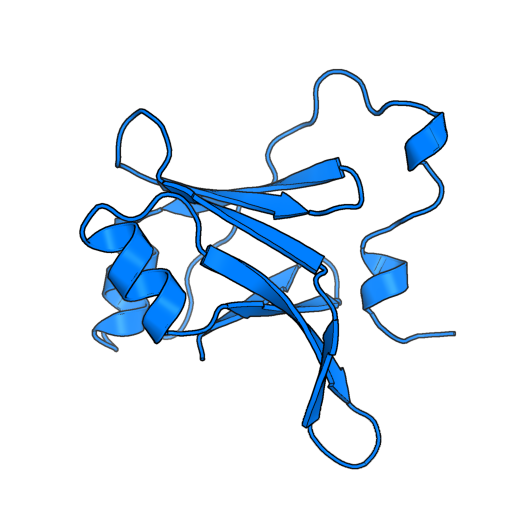617 -19.154 1.00 52.19 98 SER A O 1
ATOM 746 N N . VAL A 1 99 ? 11.501 1.772 -18.939 1.00 51.62 99 VAL A N 1
ATOM 747 C CA . VAL A 1 99 ? 10.945 1.008 -17.801 1.00 51.62 99 VAL A CA 1
ATOM 748 C C . VAL A 1 99 ? 10.079 -0.172 -18.280 1.00 51.62 99 VAL A C 1
ATOM 750 O O . VAL A 1 99 ? 9.657 -1.020 -17.499 1.00 51.62 99 VAL A O 1
ATOM 753 N N . ARG A 1 100 ? 9.875 -0.289 -19.600 1.00 45.62 100 ARG A N 1
ATOM 754 C CA . ARG A 1 100 ? 9.014 -1.276 -20.279 1.00 45.62 100 ARG A CA 1
ATOM 755 C C . ARG A 1 100 ? 9.351 -2.747 -19.991 1.00 45.62 100 ARG A C 1
ATOM 757 O O . ARG A 1 100 ? 8.542 -3.610 -20.307 1.00 45.62 100 ARG A O 1
ATOM 764 N N . ASN A 1 101 ? 10.509 -3.018 -19.396 1.00 46.47 101 ASN A N 1
ATOM 765 C CA . ASN A 1 101 ? 11.041 -4.359 -19.165 1.00 46.47 101 ASN A CA 1
ATOM 766 C C . ASN A 1 101 ? 11.104 -4.742 -17.676 1.00 46.47 101 ASN A C 1
ATOM 768 O O . ASN A 1 101 ? 12.000 -5.482 -17.293 1.00 46.47 101 ASN A O 1
ATOM 772 N N . ARG A 1 102 ? 10.246 -4.144 -16.835 1.00 52.53 102 ARG A N 1
ATOM 773 C CA . ARG A 1 102 ? 10.039 -4.543 -15.432 1.00 52.53 102 ARG A CA 1
ATOM 774 C C . ARG A 1 102 ? 8.554 -4.742 -15.160 1.00 52.53 102 ARG A C 1
ATOM 776 O O . ARG A 1 102 ? 7.964 -3.983 -14.411 1.00 52.53 102 ARG A O 1
ATOM 783 N N . LEU A 1 103 ? 7.902 -5.692 -15.815 1.00 58.88 103 LEU A N 1
ATOM 784 C CA . LEU A 1 103 ? 6.494 -5.995 -15.548 1.00 58.88 103 LEU A CA 1
ATOM 785 C C . LEU A 1 103 ? 6.311 -6.387 -14.073 1.00 58.88 103 LEU A C 1
ATOM 787 O O . LEU A 1 103 ? 7.171 -7.056 -13.506 1.00 58.88 103 LEU A O 1
ATOM 791 N N . ILE A 1 104 ? 5.168 -6.066 -13.452 1.00 57.66 104 ILE A N 1
ATOM 792 C CA . ILE A 1 104 ? 4.794 -6.654 -12.146 1.00 57.66 104 ILE A CA 1
ATOM 793 C C . ILE A 1 104 ? 4.884 -8.188 -12.166 1.00 57.66 104 ILE A C 1
ATOM 795 O O . ILE A 1 104 ? 5.209 -8.804 -11.153 1.00 57.66 104 ILE A O 1
ATOM 799 N N . SER A 1 105 ? 4.698 -8.814 -13.328 1.00 54.91 105 SER A N 1
ATOM 800 C CA . SER A 1 105 ? 4.941 -10.242 -13.544 1.00 54.91 105 SER A CA 1
ATOM 801 C C . SER A 1 105 ? 6.365 -10.687 -13.170 1.00 54.91 105 SER A C 1
ATOM 803 O O . SER A 1 105 ? 6.532 -11.787 -12.660 1.00 54.91 105 SER A O 1
ATOM 805 N N . GLU A 1 106 ? 7.386 -9.837 -13.285 1.00 57.12 106 GLU A N 1
ATOM 806 C CA . GLU A 1 106 ? 8.758 -10.145 -12.834 1.00 57.12 106 GLU A CA 1
ATOM 807 C C . GLU A 1 106 ? 8.894 -10.181 -11.303 1.00 57.12 106 GLU A C 1
ATOM 809 O O . GLU A 1 106 ? 9.891 -10.654 -10.759 1.00 57.12 106 GLU A O 1
ATOM 814 N N . PHE A 1 107 ? 7.888 -9.687 -10.579 1.00 55.66 107 PHE A N 1
ATOM 815 C CA . PHE A 1 107 ? 7.764 -9.814 -9.127 1.00 55.66 107 PHE A CA 1
ATOM 816 C C . PHE A 1 107 ? 6.960 -11.066 -8.743 1.00 55.66 107 PHE A C 1
ATOM 818 O O . PHE A 1 107 ? 6.891 -11.393 -7.560 1.00 55.66 107 PHE A O 1
ATOM 825 N N . SER A 1 108 ? 6.340 -11.754 -9.712 1.00 53.72 108 SER A N 1
ATOM 826 C CA . SER A 1 108 ? 5.485 -12.922 -9.465 1.00 53.72 108 SER A CA 1
ATOM 827 C C . SER A 1 108 ? 6.254 -14.238 -9.303 1.00 53.72 108 SER A C 1
ATOM 829 O O . SER A 1 108 ? 5.657 -15.231 -8.904 1.00 53.72 108 SER A O 1
ATOM 831 N N . GLY A 1 109 ? 7.576 -14.249 -9.526 1.00 47.81 109 GLY A N 1
ATOM 832 C CA . GLY A 1 109 ? 8.406 -15.440 -9.310 1.00 47.81 109 GLY A CA 1
ATOM 833 C C . GLY A 1 109 ? 8.014 -16.636 -10.183 1.00 47.81 109 GLY A C 1
ATOM 834 O O . GLY A 1 109 ? 8.246 -17.772 -9.784 1.00 47.81 109 GLY A O 1
ATOM 835 N N . ILE A 1 110 ? 7.399 -16.385 -11.339 1.00 44.62 110 ILE A N 1
ATOM 836 C CA . ILE A 1 110 ? 7.135 -17.403 -12.353 1.00 44.62 110 ILE A CA 1
ATOM 837 C C . ILE A 1 110 ? 8.147 -17.149 -13.474 1.00 44.62 110 ILE A C 1
ATOM 839 O O . ILE A 1 110 ? 8.015 -16.165 -14.204 1.00 44.62 110 ILE A O 1
ATOM 843 N N . GLU A 1 111 ? 9.196 -17.972 -13.516 1.00 38.38 111 GLU A N 1
ATOM 844 C CA . GLU A 1 111 ? 10.023 -18.167 -14.716 1.00 38.38 111 GLU A CA 1
ATOM 845 C C . GLU A 1 111 ? 9.228 -18.912 -15.797 1.00 38.38 111 GLU A C 1
ATOM 847 O O . GLU A 1 111 ? 8.411 -19.792 -15.430 1.00 38.38 111 GLU A O 1
#

Secondary structure (DSSP, 8-state):
-EEEEETTEEEEE-HHHHHHHHHT-S-EEEEEEEEESEEEEEEEEEEEEE-TTSSEEEEEETTS-EEEEEHHHHHHHHTTS-S---EEE---SS--TTSTT--GGGGTT--

Foldseek 3Di:
DDWDADPLFTKDWDPVQVVCLLVPDAWTFIFGFDDDVDTDGHGTQFIWHQDPVNQWIWTQGPLRWIKIWGPVQVVCCVVVVDVDTDIGTDDDPDDPVVSVPDPSVVSNPDD

Radius of gyration: 13.93 Å; chains: 1; bounding box: 27×38×35 Å

Sequence (111 aa):
MLEVRIHGATLAIRYEDLVEMLSGGIAARVERIGRNWMDYIGGLAGLAQKSKSGKAINIDLVCGDRFTVSLESVRAVIDKKERHAAVAEVPSQARDPSVRNRLISEFSGIE